Protein AF-A0A820Y7P3-F1 (afdb_monomer)

Nearest PDB structures (foldseek):
  8qoi-assembly1_SP  TM=9.834E-01  e=1.944E-13  Homo sapiens
  6r7q-assembly1_WW  TM=9.830E-01  e=1.820E-13  Oryctolagus cuniculus
  5lzs-assembly1_PP  TM=9.825E-01  e=2.370E-13  Oryctolagus cuniculus
  7zjx-assembly1_Sa  TM=9.803E-01  e=3.087E-13  Oryctolagus cuniculus
  8pj4-assembly1_b  TM=9.874E-01  e=1.608E-12  Homo sapiens

Radius of gyration: 18.94 Å; Cα contacts (8 Å, |Δi|>4): 106; chains: 1; bounding box: 52×56×35 Å

Secondary structure (DSSP, 8-state):
----------HHHHHHTS-----EETTEEHHHHHHS-HHHHHHHS-HHHHHHHHT---HHHHHHHHHHHHHHHHS-TTSPPPPEEE---SPPPPGGGTT-EEEEE-SSSEEEEE----

Solvent-accessible surface area (backbone atoms only — not comparable to full-atom values): 7591 Å² total; per-residue (Å²): 136,84,89,81,83,84,76,73,80,54,74,68,62,64,55,67,69,52,84,68,81,75,66,61,62,96,88,39,45,60,72,57,51,60,74,50,51,73,77,72,47,36,80,78,46,55,72,72,56,32,56,47,59,77,72,49,80,54,72,68,61,52,52,50,53,54,51,51,56,48,36,62,68,75,36,60,98,90,58,79,30,73,68,47,76,43,78,73,79,84,65,76,90,52,65,83,51,50,66,36,30,39,15,45,53,79,86,86,54,64,48,79,40,72,35,57,94,119

Structure (mmCIF, N/CA/C/O backbone):
data_AF-A0A820Y7P3-F1
#
_entry.id   AF-A0A820Y7P3-F1
#
loop_
_atom_site.group_PDB
_atom_site.id
_atom_site.type_symbol
_atom_site.label_atom_id
_atom_site.label_alt_id
_atom_site.label_comp_id
_atom_site.label_asym_id
_atom_site.label_entity_id
_atom_site.label_seq_id
_atom_site.pdbx_PDB_ins_code
_atom_site.Cartn_x
_atom_site.Cartn_y
_atom_site.Cartn_z
_atom_site.occupancy
_atom_site.B_iso_or_equiv
_atom_site.auth_seq_id
_atom_site.auth_comp_id
_atom_site.auth_asym_id
_atom_site.auth_atom_id
_atom_site.pdbx_PDB_model_num
ATOM 1 N N . MET A 1 1 ? -35.198 39.954 12.434 1.00 39.09 1 MET A N 1
ATOM 2 C CA . MET A 1 1 ? -35.096 38.994 13.549 1.00 39.09 1 MET A CA 1
ATOM 3 C C . MET A 1 1 ? -35.595 37.660 13.016 1.00 39.09 1 MET A C 1
ATOM 5 O O . MET A 1 1 ? -36.724 37.648 12.546 1.00 39.09 1 MET A O 1
ATOM 9 N N . ALA A 1 2 ? -34.730 36.634 13.045 1.00 37.91 2 ALA A N 1
ATOM 10 C CA . ALA A 1 2 ? -34.882 35.252 12.550 1.00 37.91 2 ALA A CA 1
ATOM 11 C C . ALA A 1 2 ? -34.850 35.093 11.009 1.00 37.91 2 ALA A C 1
ATOM 13 O O . ALA A 1 2 ? -35.796 35.465 10.326 1.00 37.91 2 ALA A O 1
ATOM 14 N N . ASP A 1 3 ? -33.702 34.791 10.390 1.00 41.72 3 ASP A N 1
ATOM 15 C CA . ASP A 1 3 ? -33.031 33.473 10.284 1.00 41.72 3 ASP A CA 1
ATOM 16 C C . ASP A 1 3 ? -33.850 32.442 9.494 1.00 41.72 3 ASP A C 1
ATOM 18 O O . ASP A 1 3 ? -34.865 31.952 9.978 1.00 41.72 3 ASP A O 1
ATOM 22 N N . GLN A 1 4 ? -33.363 32.049 8.311 1.00 34.69 4 GLN A N 1
ATOM 23 C CA . GLN A 1 4 ? -32.670 30.761 8.159 1.00 34.69 4 GLN A CA 1
ATOM 24 C C . GLN A 1 4 ? -32.141 30.589 6.728 1.00 34.69 4 GLN A C 1
ATOM 26 O O . GLN A 1 4 ? -32.882 30.555 5.746 1.00 34.69 4 GLN A O 1
ATOM 31 N N . GLU A 1 5 ? -30.818 30.490 6.648 1.00 34.38 5 GLU A N 1
ATOM 32 C CA . GLU A 1 5 ? -30.042 30.134 5.469 1.00 34.38 5 GLU A CA 1
ATOM 33 C C . GLU A 1 5 ? -30.493 28.771 4.927 1.00 34.38 5 GLU A C 1
ATOM 35 O O . GLU A 1 5 ? -30.431 27.748 5.613 1.00 34.38 5 GLU A O 1
ATOM 40 N N . ALA A 1 6 ? -30.923 28.741 3.665 1.00 36.59 6 ALA A N 1
ATOM 41 C CA . ALA A 1 6 ? -31.095 27.503 2.922 1.00 36.59 6 ALA A CA 1
ATOM 42 C C . ALA A 1 6 ? -29.705 26.909 2.644 1.00 36.59 6 ALA A C 1
ATOM 44 O O . ALA A 1 6 ? -29.083 27.173 1.615 1.00 36.59 6 ALA A O 1
ATOM 45 N N . GLY A 1 7 ? -29.205 26.127 3.602 1.00 37.53 7 GLY A N 1
ATOM 46 C CA . GLY A 1 7 ? -27.995 25.330 3.469 1.00 37.53 7 GLY A CA 1
ATOM 47 C C . GLY A 1 7 ? -28.148 24.323 2.333 1.00 37.53 7 GLY A C 1
ATOM 48 O O . GLY A 1 7 ? -28.755 23.263 2.493 1.00 37.53 7 GLY A O 1
ATOM 49 N N . GLY A 1 8 ? -27.596 24.659 1.168 1.00 40.19 8 GLY A N 1
ATOM 50 C CA . GLY A 1 8 ? -27.426 23.722 0.070 1.00 40.19 8 GLY A CA 1
ATOM 51 C C . GLY A 1 8 ? -26.531 22.569 0.518 1.00 40.19 8 GLY A C 1
ATOM 52 O O . GLY A 1 8 ? -25.356 22.764 0.820 1.00 40.19 8 GLY A O 1
ATOM 53 N N . LEU A 1 9 ? -27.085 21.357 0.564 1.00 40.03 9 LEU A N 1
ATOM 54 C CA . LEU A 1 9 ? -26.309 20.137 0.773 1.00 40.03 9 LEU A CA 1
ATOM 55 C C . LEU A 1 9 ? -25.241 20.031 -0.318 1.00 40.03 9 LEU A C 1
ATOM 57 O O . LEU A 1 9 ? -25.548 19.956 -1.511 1.00 40.03 9 LEU A O 1
ATOM 61 N N . SER A 1 10 ? -23.980 20.031 0.106 1.00 53.66 10 SER A N 1
ATOM 62 C CA . SER A 1 10 ? -22.835 19.909 -0.785 1.00 53.66 10 SER A CA 1
ATOM 63 C C . SER A 1 10 ? -22.899 18.588 -1.566 1.00 53.66 10 SER A C 1
ATOM 65 O O . SER A 1 10 ? -23.359 17.557 -1.066 1.00 53.66 10 SER A O 1
ATOM 67 N N . ALA A 1 11 ? -22.389 18.578 -2.801 1.00 52.59 11 ALA A N 1
ATOM 68 C CA . ALA A 1 11 ? -22.333 17.383 -3.656 1.00 52.59 11 ALA A CA 1
ATOM 69 C C . ALA A 1 11 ? -21.603 16.179 -3.006 1.00 52.59 11 ALA A C 1
ATOM 71 O O . ALA A 1 11 ? -21.731 15.039 -3.465 1.00 52.59 11 ALA A O 1
ATOM 72 N N . VAL A 1 12 ? -20.860 16.423 -1.923 1.00 56.62 12 VAL A N 1
ATOM 73 C CA . VAL A 1 12 ? -20.173 15.429 -1.093 1.00 56.62 12 VAL A CA 1
ATOM 74 C C . VAL A 1 12 ? -21.174 14.550 -0.329 1.00 56.62 12 VAL A C 1
ATOM 76 O O . VAL A 1 12 ? -21.002 13.330 -0.266 1.00 56.62 12 VAL A O 1
ATOM 79 N N . ASP A 1 13 ? -22.269 15.128 0.169 1.00 53.00 13 ASP A N 1
ATOM 80 C CA . ASP A 1 13 ? -23.281 14.414 0.958 1.00 53.00 13 ASP A CA 1
ATOM 81 C C . ASP A 1 13 ? -24.213 13.567 0.081 1.00 53.00 13 ASP A C 1
ATOM 83 O O . ASP A 1 13 ? -24.627 12.470 0.462 1.00 53.00 13 ASP A O 1
ATOM 87 N N . LEU A 1 14 ? -24.468 14.012 -1.154 1.00 51.94 14 LEU A N 1
ATOM 88 C CA . LEU A 1 14 ? -25.177 13.222 -2.168 1.00 51.94 14 LEU A CA 1
ATOM 89 C C . LEU A 1 14 ? -24.343 12.019 -2.648 1.00 51.94 14 LEU A C 1
ATOM 91 O O . LEU A 1 14 ? -24.901 10.953 -2.919 1.00 51.94 14 LEU A O 1
ATOM 95 N N . LYS A 1 15 ? -23.006 12.138 -2.684 1.00 56.81 15 LYS A N 1
ATOM 96 C CA . LYS A 1 15 ? -22.094 11.015 -2.974 1.00 56.81 15 LYS A CA 1
ATOM 97 C C . LYS A 1 15 ? -22.058 9.965 -1.857 1.00 56.81 15 LYS A C 1
ATOM 99 O O . LYS A 1 15 ? -21.929 8.786 -2.175 1.00 56.81 15 LYS A O 1
ATOM 104 N N . LYS A 1 16 ? -22.238 10.355 -0.587 1.00 55.47 16 LYS A N 1
ATOM 105 C CA . LYS A 1 16 ? -22.334 9.421 0.558 1.00 55.47 16 LYS A CA 1
ATOM 106 C C . LYS A 1 16 ? -23.577 8.518 0.517 1.00 55.47 16 LYS A C 1
ATOM 108 O O . LYS A 1 16 ? -23.557 7.451 1.121 1.00 55.47 16 LYS A O 1
ATOM 113 N N . LYS A 1 17 ? -24.645 8.912 -0.194 1.00 48.00 17 LYS A N 1
ATOM 114 C CA . LYS A 1 17 ? -25.890 8.125 -0.329 1.00 48.00 17 LYS A CA 1
ATOM 115 C C . LYS A 1 17 ? -25.805 6.974 -1.336 1.00 48.00 17 LYS A C 1
ATOM 117 O O . LYS A 1 17 ? -26.639 6.074 -1.291 1.00 48.00 17 LYS A O 1
ATOM 122 N N . ARG A 1 18 ? -24.810 6.958 -2.232 1.00 52.09 18 ARG A N 1
ATOM 123 C CA . ARG A 1 18 ? -24.510 5.749 -3.012 1.00 52.09 18 ARG A CA 1
ATOM 124 C C . ARG A 1 18 ? -23.841 4.779 -2.056 1.00 52.09 18 ARG A C 1
ATOM 126 O O . ARG A 1 18 ? -22.782 5.101 -1.534 1.00 52.09 18 ARG A O 1
ATOM 133 N N . THR A 1 19 ? -24.474 3.636 -1.803 1.00 50.84 19 THR A N 1
ATOM 134 C CA . THR A 1 19 ? -24.006 2.586 -0.891 1.00 50.84 19 THR A CA 1
ATOM 135 C C . THR A 1 19 ? -22.631 2.071 -1.316 1.00 50.84 19 THR A C 1
ATOM 137 O O . THR A 1 19 ? -22.501 1.044 -1.981 1.00 50.84 19 THR A O 1
ATOM 140 N N . PHE A 1 20 ? -21.586 2.802 -0.946 1.00 60.06 20 PHE A N 1
ATOM 141 C CA . PHE A 1 20 ? -20.229 2.303 -0.926 1.00 60.06 20 PHE A CA 1
ATOM 142 C C . PHE A 1 20 ? -20.222 1.199 0.122 1.00 60.06 20 PHE A C 1
ATOM 144 O O . PHE A 1 20 ? -20.467 1.455 1.302 1.00 60.06 20 PHE A O 1
ATOM 151 N N . ARG A 1 21 ? -19.980 -0.044 -0.306 1.00 68.25 21 ARG A N 1
ATOM 152 C CA . ARG A 1 21 ? -19.587 -1.097 0.631 1.00 68.25 21 ARG A CA 1
ATOM 153 C C . ARG A 1 21 ? -18.372 -0.565 1.384 1.00 68.25 21 ARG A C 1
ATOM 155 O O . ARG A 1 21 ? -17.316 -0.379 0.785 1.00 68.25 21 ARG A O 1
ATOM 162 N N . LYS A 1 22 ? -18.553 -0.255 2.668 1.00 74.50 22 LYS A N 1
ATOM 163 C CA . LYS A 1 22 ? -17.445 0.113 3.546 1.00 74.50 22 LYS A CA 1
ATOM 164 C C . LYS A 1 22 ? -16.490 -1.072 3.582 1.00 74.50 22 LYS A C 1
ATOM 166 O O . LYS A 1 22 ? -16.928 -2.209 3.762 1.00 74.50 22 LYS A O 1
ATOM 171 N N . PHE A 1 23 ? -15.214 -0.812 3.327 1.00 81.88 23 PHE A N 1
ATOM 172 C CA . PHE A 1 23 ? -14.203 -1.850 3.411 1.00 81.88 23 PHE A CA 1
ATOM 173 C C . PHE A 1 23 ? -14.058 -2.271 4.872 1.00 81.88 23 PHE A C 1
ATOM 175 O O . PHE A 1 23 ? -13.742 -1.442 5.725 1.00 81.88 23 PHE A O 1
ATOM 182 N N . THR A 1 24 ? -14.282 -3.555 5.133 1.00 84.56 24 THR A N 1
ATOM 183 C CA . THR A 1 24 ? -14.090 -4.162 6.445 1.00 84.56 24 THR A CA 1
ATOM 184 C C . THR A 1 24 ? -13.071 -5.288 6.327 1.00 84.56 24 THR A C 1
ATOM 186 O O . THR A 1 24 ? -13.242 -6.241 5.565 1.00 84.56 24 THR A O 1
ATOM 189 N N . PHE A 1 25 ? -11.990 -5.203 7.096 1.00 85.38 25 PHE A N 1
ATOM 190 C CA . PHE A 1 25 ? -11.006 -6.271 7.206 1.00 85.38 25 PHE A CA 1
ATOM 191 C C . PHE A 1 25 ? -11.237 -7.027 8.509 1.00 85.38 25 PHE A C 1
ATOM 193 O O . PHE A 1 25 ? -10.960 -6.517 9.591 1.00 85.38 25 PHE A O 1
ATOM 200 N N . ARG A 1 26 ? -11.750 -8.260 8.416 1.00 83.62 26 ARG A N 1
ATOM 201 C CA . ARG A 1 26 ? -12.001 -9.134 9.583 1.00 83.62 26 ARG A CA 1
ATOM 202 C C . ARG A 1 26 ? -12.813 -8.455 10.698 1.00 83.62 26 ARG A C 1
ATOM 204 O O . ARG A 1 26 ? -12.538 -8.659 11.875 1.00 83.62 26 ARG A O 1
ATOM 211 N N . GLY A 1 27 ? -13.808 -7.657 10.308 1.00 82.62 27 GLY A N 1
ATOM 212 C CA . GLY A 1 27 ? -14.681 -6.930 11.234 1.00 82.62 27 GLY A CA 1
ATOM 213 C C . GLY A 1 27 ? -14.135 -5.585 11.722 1.00 82.62 27 GLY A C 1
ATOM 214 O O . GLY A 1 27 ? -14.760 -4.981 12.583 1.00 82.62 27 GLY A O 1
ATOM 215 N N . VAL A 1 28 ? -13.008 -5.115 11.178 1.00 84.19 28 VAL A N 1
ATOM 216 C CA . VAL A 1 28 ? -12.408 -3.808 11.483 1.00 84.19 28 VAL A CA 1
ATOM 217 C C . VAL A 1 28 ? -12.535 -2.887 10.269 1.00 84.19 28 VAL A C 1
ATOM 219 O O . VAL A 1 28 ? -12.215 -3.293 9.148 1.00 84.19 28 VAL A O 1
ATOM 222 N N . ASP A 1 29 ? -13.004 -1.661 10.487 1.00 87.19 29 ASP A N 1
ATOM 223 C CA . ASP A 1 29 ? -13.133 -0.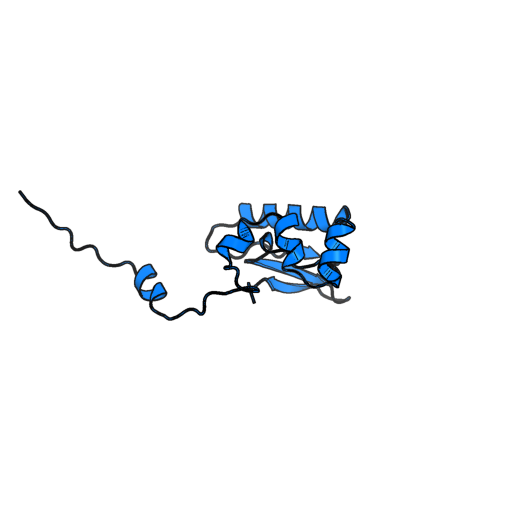633 9.448 1.00 87.19 29 ASP A CA 1
ATOM 224 C C . ASP A 1 29 ? -11.772 -0.034 9.052 1.00 87.19 29 ASP A C 1
ATOM 226 O O . ASP A 1 29 ? -10.804 -0.081 9.813 1.00 87.19 29 ASP A O 1
ATOM 230 N N . LEU A 1 30 ? -11.693 0.575 7.864 1.00 82.25 30 LEU A N 1
ATOM 231 C CA . LEU A 1 30 ? 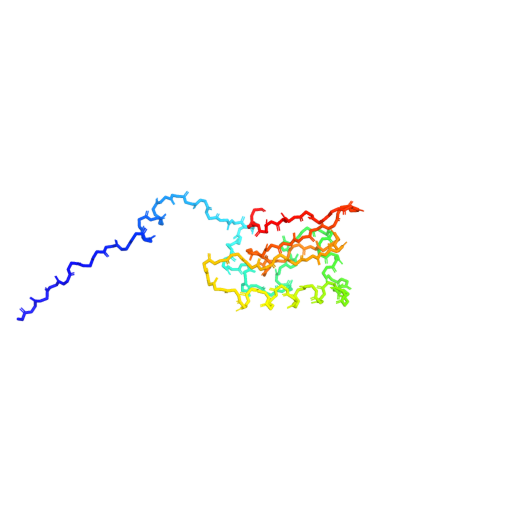-10.456 1.187 7.359 1.00 82.25 30 LEU A CA 1
ATOM 232 C C . LEU A 1 30 ? -9.890 2.268 8.293 1.00 82.25 30 LEU A C 1
ATOM 234 O O . LEU A 1 30 ? -8.685 2.277 8.535 1.00 82.25 30 LEU A O 1
ATOM 238 N N . ASP A 1 31 ? -10.742 3.142 8.827 1.00 83.75 31 ASP A N 1
ATOM 239 C CA . ASP A 1 31 ? -10.315 4.223 9.725 1.00 83.75 31 ASP A CA 1
ATOM 240 C C . ASP A 1 31 ? -9.679 3.643 10.995 1.00 83.75 31 ASP A C 1
ATOM 242 O O . ASP A 1 31 ? -8.589 4.034 11.403 1.00 83.75 31 ASP A O 1
ATOM 246 N N . GLN A 1 32 ? -10.289 2.591 11.538 1.00 84.94 32 GLN A N 1
ATOM 247 C CA . GLN A 1 32 ? -9.771 1.897 12.708 1.00 84.94 32 GLN A CA 1
ATOM 248 C C . GLN A 1 32 ? -8.450 1.158 12.412 1.00 84.94 32 GLN A C 1
ATOM 250 O O . GLN A 1 32 ? -7.568 1.115 13.267 1.00 84.94 32 GLN A O 1
ATOM 255 N N . LEU A 1 33 ? -8.266 0.607 11.204 1.00 83.75 33 LEU A N 1
ATOM 256 C CA . LEU A 1 33 ? -7.001 -0.027 10.795 1.00 83.75 33 LEU A CA 1
ATOM 257 C C . LEU A 1 33 ? -5.840 0.966 10.660 1.00 83.75 33 LEU A C 1
ATOM 259 O O . LEU A 1 33 ? -4.687 0.548 10.771 1.00 83.75 33 LEU A O 1
ATOM 263 N N . LEU A 1 34 ? -6.123 2.239 10.371 1.00 83.19 34 LEU A N 1
ATOM 264 C CA . LEU A 1 34 ? -5.102 3.284 10.260 1.00 83.19 34 LEU A CA 1
ATOM 265 C C . LEU A 1 34 ? -4.598 3.739 11.634 1.00 83.19 34 LEU A C 1
ATOM 267 O O . LEU A 1 34 ? -3.410 4.031 11.766 1.00 83.19 34 LEU A O 1
ATOM 271 N N . ASP A 1 35 ? -5.472 3.739 12.639 1.00 85.44 35 ASP A N 1
ATOM 272 C CA . ASP A 1 35 ? -5.136 4.130 14.012 1.00 85.44 35 ASP A CA 1
ATOM 273 C C . ASP A 1 35 ? -4.522 2.980 14.834 1.00 85.44 35 ASP A C 1
ATOM 275 O O . ASP A 1 35 ? -3.848 3.207 15.842 1.00 85.44 35 ASP A O 1
ATOM 279 N N . MET A 1 36 ? -4.728 1.727 14.412 1.00 84.06 36 MET A N 1
ATOM 280 C CA . MET A 1 36 ? -4.196 0.545 15.096 1.00 84.06 36 MET A CA 1
ATOM 281 C C . MET A 1 36 ? -2.669 0.451 15.026 1.00 84.06 36 MET A C 1
ATOM 283 O O . MET A 1 36 ? -2.045 0.568 13.970 1.00 84.06 36 MET A O 1
ATOM 287 N N . ASN A 1 37 ? -2.057 0.103 16.161 1.00 83.50 37 ASN A N 1
ATOM 288 C CA . ASN A 1 37 ? -0.624 -0.173 16.211 1.00 83.50 37 ASN A CA 1
ATOM 289 C C . ASN A 1 37 ? -0.296 -1.575 15.654 1.00 83.50 37 ASN A C 1
ATOM 291 O O . ASN A 1 37 ? -1.126 -2.488 15.651 1.00 83.50 37 ASN A O 1
ATOM 295 N N . ASN A 1 38 ? 0.958 -1.789 15.243 1.00 79.69 38 ASN A N 1
ATOM 296 C CA . ASN A 1 38 ? 1.419 -3.050 14.649 1.00 79.69 38 ASN A CA 1
ATOM 297 C C . ASN A 1 38 ? 1.150 -4.278 15.535 1.00 79.69 38 ASN A C 1
ATOM 299 O O . ASN A 1 38 ? 0.863 -5.350 15.013 1.00 79.69 38 ASN A O 1
ATOM 303 N N . GLU A 1 39 ? 1.221 -4.133 16.859 1.00 82.50 39 GLU A N 1
ATOM 304 C CA . GLU A 1 39 ? 0.966 -5.216 17.820 1.00 82.50 39 GLU A CA 1
ATOM 305 C C . GLU A 1 39 ? -0.509 -5.634 17.846 1.00 82.50 39 GLU A C 1
ATOM 307 O O . GLU A 1 39 ? -0.821 -6.824 17.875 1.00 82.50 39 GLU A O 1
ATOM 312 N N . GLN A 1 40 ? -1.419 -4.662 17.743 1.00 84.38 40 GLN A N 1
ATOM 313 C CA . GLN A 1 40 ? -2.864 -4.892 17.662 1.00 84.38 40 GLN A CA 1
ATOM 314 C C . GLN A 1 40 ? -3.265 -5.481 16.302 1.00 84.38 40 GLN A C 1
ATOM 316 O O . GLN A 1 40 ? -4.210 -6.262 16.209 1.00 84.38 40 GLN A O 1
ATOM 321 N N . LEU A 1 41 ? -2.497 -5.176 15.251 1.00 83.44 41 LEU A N 1
ATOM 322 C CA . LEU A 1 41 ? -2.684 -5.729 13.910 1.00 83.44 41 LEU A CA 1
ATOM 323 C C . LEU A 1 41 ? -2.285 -7.218 13.820 1.00 83.44 41 LEU A C 1
ATOM 325 O O . LEU A 1 41 ? -2.841 -7.967 13.015 1.00 83.44 41 LEU A O 1
ATOM 329 N N . MET A 1 42 ? -1.332 -7.688 14.636 1.00 84.50 42 MET A N 1
ATOM 330 C CA . MET A 1 42 ? -0.839 -9.074 14.593 1.00 84.50 42 MET A CA 1
ATOM 331 C C . MET A 1 42 ? -1.945 -10.145 14.673 1.00 84.50 42 MET A C 1
ATOM 333 O O . MET A 1 42 ? -1.968 -11.010 1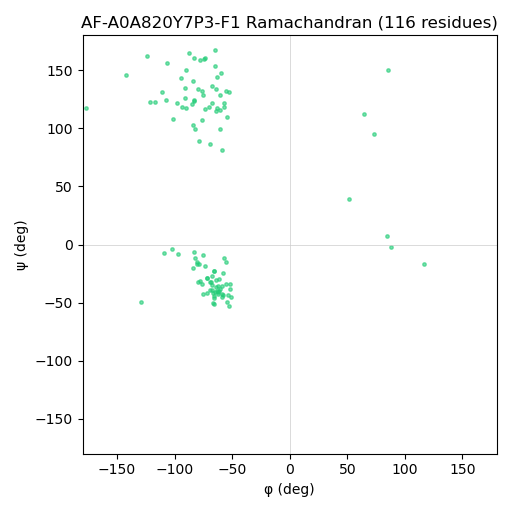3.791 1.00 84.50 42 MET A O 1
ATOM 337 N N . PRO A 1 43 ? -2.865 -10.148 15.657 1.00 86.56 43 PRO A N 1
ATOM 338 C CA . PRO A 1 43 ? -3.914 -11.169 15.741 1.00 86.56 43 PRO A CA 1
ATOM 339 C C . PRO A 1 43 ? -4.849 -11.176 14.523 1.00 86.56 43 PRO A C 1
ATOM 341 O O . PRO A 1 43 ? -5.316 -12.242 14.114 1.00 86.56 43 PRO A O 1
ATOM 344 N N . LEU A 1 44 ? -5.054 -10.021 13.885 1.00 86.81 44 LEU A N 1
ATOM 345 C CA . LEU A 1 44 ? -5.882 -9.887 12.687 1.00 86.81 44 LEU A CA 1
ATOM 346 C C . LEU A 1 44 ? -5.201 -10.455 11.437 1.00 86.81 44 LEU A C 1
ATOM 348 O O . LEU A 1 44 ? -5.869 -10.769 10.463 1.00 86.81 44 LEU A O 1
ATOM 352 N N . LEU A 1 45 ? -3.886 -10.649 11.423 1.00 85.19 45 LEU A N 1
ATOM 353 C CA . LEU A 1 45 ? -3.182 -11.155 10.245 1.00 85.19 45 LEU A CA 1
ATOM 354 C C . LEU A 1 45 ? -3.136 -12.692 10.184 1.00 85.19 45 LEU A C 1
ATOM 356 O O . LEU A 1 45 ? -3.373 -13.403 11.163 1.00 85.19 45 LEU A O 1
ATOM 360 N N . HIS A 1 46 ? -2.807 -13.239 9.010 1.00 89.62 46 HIS A N 1
ATOM 361 C CA . HIS A 1 46 ? -2.568 -14.676 8.819 1.00 89.62 46 HIS A CA 1
ATOM 362 C C . HIS A 1 46 ? -1.224 -15.127 9.431 1.00 89.62 46 HIS A C 1
ATOM 364 O O . HIS A 1 46 ? -0.310 -14.320 9.621 1.00 89.62 46 HIS A O 1
ATOM 370 N N . CYS A 1 47 ? -1.055 -16.434 9.684 1.00 90.19 47 CYS A N 1
ATOM 371 C CA . CYS A 1 47 ? 0.110 -16.989 10.397 1.00 90.19 47 CYS A CA 1
ATOM 372 C C . CYS A 1 47 ? 1.465 -16.567 9.794 1.00 90.19 47 CYS A C 1
ATOM 374 O O . CYS A 1 47 ? 2.381 -16.170 10.514 1.00 90.19 47 CYS A O 1
ATOM 376 N N . ARG A 1 48 ? 1.595 -16.581 8.457 1.00 89.44 48 ARG A N 1
ATOM 377 C CA . ARG A 1 48 ? 2.819 -16.133 7.760 1.00 89.44 48 ARG A CA 1
ATOM 378 C C . ARG A 1 48 ? 3.140 -14.651 8.002 1.00 89.44 48 ARG A C 1
ATOM 380 O O . ARG A 1 48 ? 4.311 -14.321 8.184 1.00 89.44 48 ARG A O 1
ATOM 387 N N . ALA A 1 49 ? 2.138 -13.772 8.009 1.00 88.62 49 ALA A N 1
ATOM 388 C CA . ALA A 1 49 ? 2.344 -12.345 8.235 1.00 88.62 49 ALA A CA 1
ATOM 389 C C . ALA A 1 49 ? 2.693 -12.061 9.699 1.00 88.62 49 ALA A C 1
ATOM 391 O O . ALA A 1 49 ? 3.669 -11.357 9.949 1.00 88.62 49 ALA A O 1
ATOM 392 N N . ARG A 1 50 ? 2.018 -12.723 10.652 1.00 89.31 50 ARG A N 1
ATOM 393 C CA . ARG A 1 50 ? 2.395 -12.693 12.077 1.00 89.31 50 ARG A CA 1
ATOM 394 C C . ARG A 1 50 ? 3.844 -13.097 12.301 1.00 89.31 50 ARG A C 1
ATOM 396 O O . ARG A 1 50 ? 4.591 -12.367 12.941 1.00 89.31 50 ARG A O 1
ATOM 403 N N . ARG A 1 51 ? 4.273 -14.222 11.715 1.00 89.06 51 ARG A N 1
ATOM 404 C CA . ARG A 1 51 ? 5.659 -14.706 11.819 1.00 89.06 51 ARG A CA 1
ATOM 405 C C . ARG A 1 51 ? 6.663 -13.686 11.285 1.00 89.06 51 ARG A C 1
ATOM 407 O O . ARG A 1 51 ? 7.763 -13.583 11.815 1.00 89.06 51 ARG A O 1
ATOM 414 N N . ARG A 1 52 ? 6.314 -12.945 10.231 1.00 87.12 52 ARG A N 1
ATOM 415 C CA . ARG A 1 52 ? 7.195 -11.924 9.657 1.00 87.12 52 ARG A CA 1
ATOM 416 C C . ARG A 1 52 ? 7.262 -10.662 10.513 1.00 87.12 52 ARG A C 1
ATOM 418 O O . ARG A 1 52 ? 8.360 -10.157 10.703 1.00 87.12 52 ARG A O 1
ATOM 425 N N . LEU A 1 53 ? 6.129 -10.196 11.040 1.00 84.75 53 LEU A N 1
ATOM 426 C CA . LEU A 1 53 ? 6.077 -9.035 11.934 1.00 84.75 53 LEU A CA 1
ATOM 427 C C . LEU A 1 53 ? 6.798 -9.320 13.261 1.00 84.75 53 LEU A C 1
ATOM 429 O O . LEU A 1 53 ? 7.637 -8.531 13.673 1.00 84.75 53 LEU A O 1
ATOM 433 N N . SER A 1 54 ? 6.567 -10.497 13.854 1.00 86.06 54 SER A N 1
ATOM 434 C CA . SER A 1 54 ? 7.215 -10.945 15.098 1.00 86.06 54 SER A CA 1
ATOM 435 C C . SER A 1 54 ? 8.737 -11.083 14.974 1.00 86.06 54 SER A C 1
ATOM 437 O O . SER A 1 54 ? 9.464 -10.769 15.909 1.00 86.06 54 SER A O 1
ATOM 439 N N . ARG A 1 55 ? 9.245 -11.510 13.811 1.00 86.19 55 ARG A N 1
ATOM 440 C CA . ARG A 1 55 ? 10.694 -11.567 13.537 1.00 86.19 55 ARG A CA 1
ATOM 441 C C . ARG A 1 55 ? 11.322 -10.195 13.271 1.00 86.19 55 ARG A C 1
ATOM 443 O O . ARG A 1 55 ? 12.544 -10.109 13.174 1.00 86.19 55 ARG A O 1
ATOM 450 N N . GLY A 1 56 ? 10.505 -9.154 13.125 1.00 80.81 56 GLY A N 1
ATOM 451 C CA . GLY A 1 56 ? 10.937 -7.792 12.856 1.00 80.81 56 GLY A CA 1
ATOM 452 C C . GLY A 1 56 ? 11.165 -7.481 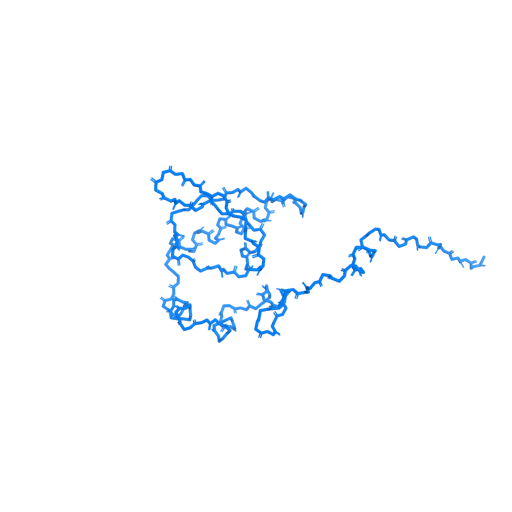11.374 1.00 80.81 56 GLY A C 1
ATOM 453 O O . GLY A 1 56 ? 11.542 -8.321 10.549 1.00 80.81 56 GLY A O 1
ATOM 454 N N . LEU A 1 57 ? 10.950 -6.210 11.032 1.00 80.12 57 LEU A N 1
ATOM 455 C CA . LEU A 1 57 ? 11.228 -5.657 9.711 1.00 80.12 57 LEU A CA 1
ATOM 456 C C . LEU A 1 57 ? 12.711 -5.268 9.617 1.00 80.12 57 LEU A C 1
ATOM 458 O O . LEU A 1 57 ? 13.216 -4.466 10.399 1.00 80.12 57 LEU A O 1
ATOM 462 N N . LYS A 1 58 ? 13.425 -5.812 8.625 1.00 81.75 58 LYS A N 1
ATOM 463 C CA . LYS A 1 58 ? 14.818 -5.424 8.336 1.00 81.75 58 LYS A CA 1
ATOM 464 C C . LYS A 1 58 ? 14.899 -3.957 7.866 1.00 81.75 58 LYS A C 1
ATOM 466 O O . LYS A 1 58 ? 13.904 -3.358 7.457 1.00 81.75 58 LYS A O 1
ATOM 471 N N . ARG A 1 59 ? 16.116 -3.393 7.818 1.00 86.44 59 ARG A N 1
ATOM 472 C CA . ARG A 1 59 ? 16.364 -1.994 7.396 1.00 86.44 59 ARG A CA 1
ATOM 473 C C . ARG A 1 59 ? 15.740 -1.616 6.043 1.00 86.44 59 ARG A C 1
ATOM 475 O O . ARG A 1 59 ? 15.240 -0.506 5.899 1.00 86.44 59 ARG A O 1
ATOM 482 N N . LYS A 1 60 ? 15.753 -2.521 5.055 1.00 86.69 60 LYS A N 1
ATOM 483 C CA . LYS A 1 60 ? 15.236 -2.246 3.700 1.00 86.69 60 LYS A CA 1
ATOM 484 C C . LYS A 1 60 ? 13.706 -2.003 3.688 1.00 86.69 60 LYS A C 1
ATOM 486 O O . LYS A 1 60 ? 13.305 -0.950 3.196 1.00 86.69 60 LYS A O 1
ATOM 491 N N . PRO A 1 61 ? 12.863 -2.884 4.271 1.00 87.19 61 PRO A N 1
ATOM 492 C CA . PRO A 1 61 ? 11.441 -2.608 4.510 1.00 87.19 61 PRO A CA 1
ATOM 493 C C . PRO A 1 61 ? 11.153 -1.287 5.236 1.00 87.19 61 PRO A C 1
ATOM 495 O O . PRO A 1 61 ? 10.299 -0.520 4.802 1.00 87.19 61 PRO A O 1
ATOM 498 N N . MET A 1 62 ? 11.902 -0.982 6.300 1.00 87.06 62 MET A N 1
ATOM 499 C CA . MET A 1 62 ? 11.716 0.257 7.070 1.00 87.06 62 MET A CA 1
ATOM 500 C C . MET A 1 62 ? 12.003 1.511 6.235 1.00 87.06 62 MET A C 1
ATOM 502 O O . MET A 1 62 ? 11.269 2.497 6.303 1.00 87.06 62 MET A O 1
ATOM 506 N N . ALA A 1 63 ? 13.041 1.468 5.395 1.00 89.44 63 ALA A N 1
ATOM 507 C CA . ALA A 1 63 ? 13.351 2.558 4.475 1.00 89.44 63 ALA A CA 1
ATOM 508 C C . ALA A 1 63 ? 12.239 2.771 3.435 1.00 89.44 63 ALA A C 1
ATOM 510 O O . ALA A 1 63 ? 11.939 3.912 3.090 1.00 89.44 63 ALA A O 1
ATOM 511 N N . LEU A 1 64 ? 11.609 1.692 2.962 1.00 88.25 64 LEU A N 1
ATOM 512 C CA . LEU A 1 64 ? 10.484 1.768 2.032 1.00 88.25 64 LEU A CA 1
ATOM 513 C C . LEU A 1 64 ? 9.260 2.428 2.682 1.00 88.25 64 LEU A C 1
ATOM 515 O O . LEU A 1 64 ? 8.704 3.355 2.100 1.00 88.25 64 LEU A O 1
ATOM 519 N N . ILE A 1 65 ? 8.910 2.038 3.912 1.00 88.31 65 ILE A N 1
ATOM 520 C CA . ILE A 1 65 ? 7.822 2.674 4.676 1.00 88.31 65 ILE A CA 1
ATOM 521 C C . ILE A 1 65 ? 8.109 4.165 4.876 1.00 88.31 65 ILE A C 1
ATOM 523 O O . ILE A 1 65 ? 7.244 5.001 4.634 1.00 88.31 65 ILE A O 1
ATOM 527 N N . LYS A 1 66 ? 9.342 4.531 5.248 1.00 89.44 66 LYS A N 1
A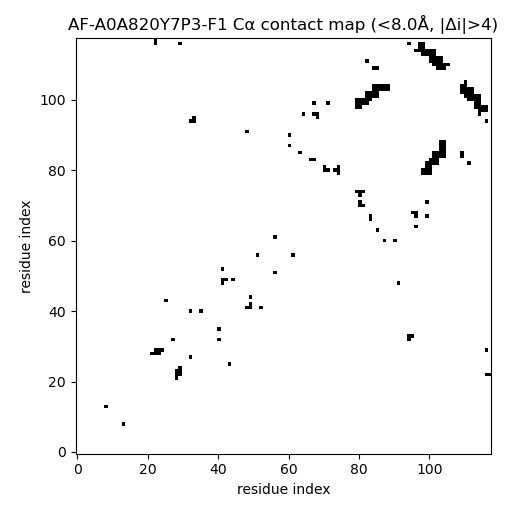TOM 528 C CA . LYS A 1 66 ? 9.719 5.939 5.446 1.00 89.44 66 LYS A CA 1
ATOM 529 C C . LYS A 1 66 ? 9.579 6.768 4.164 1.00 89.44 66 LYS A C 1
ATOM 531 O O . LYS A 1 66 ? 9.106 7.900 4.225 1.00 89.44 66 LYS A O 1
ATOM 536 N N . ARG A 1 67 ? 9.958 6.212 3.008 1.00 88.81 67 ARG A N 1
ATOM 537 C CA . ARG A 1 67 ? 9.780 6.867 1.700 1.00 88.81 67 ARG A CA 1
ATOM 538 C C . ARG A 1 67 ? 8.301 7.036 1.348 1.00 88.81 67 ARG A C 1
ATOM 540 O O . ARG A 1 67 ? 7.927 8.103 0.882 1.00 88.81 67 ARG A O 1
ATOM 547 N N . LEU A 1 68 ? 7.467 6.034 1.631 1.00 86.12 68 LEU A N 1
ATOM 548 C CA . LEU A 1 68 ? 6.019 6.107 1.399 1.00 86.12 68 LEU A CA 1
ATOM 549 C C . LEU A 1 68 ? 5.335 7.135 2.301 1.00 86.12 68 LEU A C 1
ATOM 551 O O . LEU A 1 68 ? 4.529 7.920 1.818 1.00 86.12 68 LEU A O 1
ATOM 555 N N . ARG A 1 69 ? 5.711 7.200 3.585 1.00 86.38 69 ARG A N 1
ATOM 556 C CA . ARG A 1 69 ? 5.221 8.235 4.510 1.00 86.38 69 ARG A CA 1
ATOM 557 C C . ARG A 1 69 ? 5.590 9.639 4.041 1.00 86.38 69 ARG A C 1
ATOM 559 O O . ARG A 1 69 ? 4.796 10.556 4.197 1.00 86.38 69 ARG A O 1
ATOM 566 N N . LYS A 1 70 ? 6.789 9.809 3.475 1.00 87.94 70 LYS A N 1
ATOM 567 C CA . LYS A 1 70 ? 7.228 11.086 2.906 1.00 87.94 70 LYS A CA 1
ATOM 568 C C . LYS A 1 70 ? 6.394 11.453 1.673 1.00 87.94 70 LYS A C 1
ATOM 570 O O . LYS A 1 70 ? 5.805 12.523 1.658 1.00 87.94 70 LYS A O 1
ATOM 575 N N . ALA A 1 71 ? 6.251 10.530 0.722 1.00 85.50 71 ALA A N 1
ATOM 576 C CA . ALA A 1 71 ? 5.453 10.756 -0.482 1.00 85.50 71 ALA A CA 1
ATOM 577 C C . ALA A 1 71 ? 3.987 11.090 -0.159 1.00 85.50 71 ALA A C 1
ATOM 579 O O . ALA A 1 71 ? 3.440 12.031 -0.720 1.00 85.50 71 ALA A O 1
ATOM 580 N N . LYS A 1 72 ? 3.369 10.386 0.799 1.00 81.75 72 LYS A N 1
ATOM 581 C CA . LYS A 1 72 ? 1.983 10.651 1.218 1.00 81.75 72 LYS A CA 1
ATOM 582 C C . LYS A 1 72 ? 1.802 12.035 1.859 1.00 81.75 72 LYS A C 1
ATOM 584 O O . LYS A 1 72 ? 0.735 12.610 1.727 1.00 81.75 72 LYS A O 1
ATOM 589 N N . LYS A 1 73 ? 2.830 12.573 2.528 1.00 84.12 73 LYS A N 1
ATOM 590 C CA . LYS A 1 73 ? 2.806 13.922 3.127 1.00 84.12 73 LYS A CA 1
ATOM 591 C C . LYS A 1 73 ? 3.049 15.046 2.121 1.00 84.12 73 LYS A C 1
ATOM 593 O O . LYS A 1 73 ? 2.553 16.142 2.320 1.00 84.12 73 LYS A O 1
ATOM 598 N N . GLU A 1 74 ? 3.857 14.794 1.096 1.00 82.19 74 GLU A N 1
ATOM 599 C CA . GLU A 1 74 ? 4.232 15.800 0.090 1.00 82.19 74 GLU A CA 1
ATOM 600 C C . GLU A 1 74 ? 3.178 15.966 -1.013 1.00 82.19 74 GLU A C 1
ATOM 602 O O . GLU A 1 74 ? 3.257 16.906 -1.798 1.00 82.19 74 GLU A O 1
ATOM 607 N N . THR A 1 75 ? 2.204 15.060 -1.088 1.00 73.62 75 THR A N 1
ATOM 608 C CA . THR A 1 75 ? 1.191 15.064 -2.147 1.00 73.62 75 THR A CA 1
ATOM 609 C C . THR A 1 75 ? -0.031 15.883 -1.714 1.00 73.62 75 THR A C 1
ATOM 611 O O . THR A 1 75 ? -0.493 15.697 -0.587 1.00 73.62 75 THR A O 1
ATOM 614 N N . PRO A 1 76 ? -0.581 16.763 -2.575 1.00 73.06 76 PRO A N 1
ATOM 615 C CA . PRO A 1 76 ? -1.845 17.441 -2.297 1.00 73.06 76 PRO A CA 1
ATOM 616 C C . PRO A 1 76 ? -2.995 16.425 -2.195 1.00 73.06 76 PRO A C 1
ATOM 618 O O . PRO A 1 76 ? -3.019 15.437 -2.925 1.00 73.06 76 PRO A O 1
ATOM 621 N N . GLU A 1 77 ? -3.957 16.671 -1.300 1.00 67.00 77 GLU A N 1
ATOM 622 C CA . GLU A 1 77 ? -4.968 15.700 -0.824 1.00 67.00 77 GLU A CA 1
ATOM 623 C C . GLU A 1 77 ? -5.857 15.058 -1.910 1.00 67.00 77 GLU A C 1
ATOM 625 O O . GLU A 1 77 ? -6.550 14.077 -1.640 1.00 67.00 77 GLU A O 1
ATOM 630 N N . LEU A 1 78 ? -5.830 15.576 -3.142 1.00 67.94 78 LEU A N 1
ATOM 631 C CA . LEU A 1 78 ? -6.630 15.084 -4.265 1.00 67.94 78 LEU A CA 1
ATOM 632 C C . LEU A 1 78 ? -5.814 14.358 -5.349 1.00 67.94 78 LEU A C 1
ATOM 634 O O . LEU A 1 78 ? -6.402 13.781 -6.265 1.00 67.94 78 LEU A O 1
ATOM 638 N N . GLU A 1 79 ? -4.482 14.362 -5.264 1.00 73.50 79 GLU A N 1
ATOM 639 C CA . GLU A 1 79 ? -3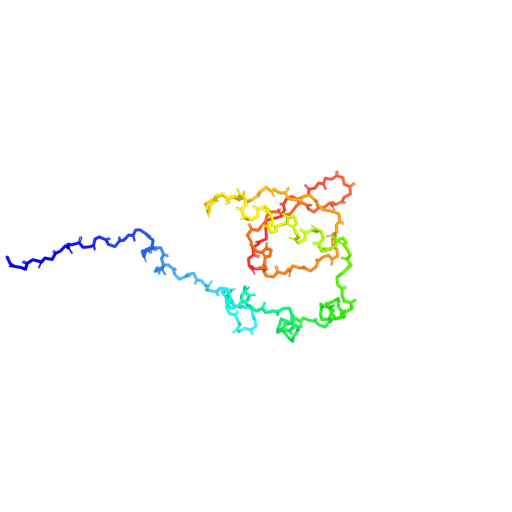.609 13.735 -6.258 1.00 73.50 79 GLU A CA 1
ATOM 640 C C . GLU A 1 79 ? -2.975 12.441 -5.750 1.00 73.50 79 GLU A C 1
ATOM 642 O O . GLU A 1 79 ? -2.826 12.192 -4.553 1.00 73.50 79 GLU A O 1
ATOM 647 N N . LYS A 1 80 ? -2.599 11.575 -6.694 1.00 71.31 80 LYS A N 1
ATOM 648 C CA . LYS A 1 80 ? -1.930 10.316 -6.369 1.00 71.31 80 LYS A CA 1
ATOM 649 C C . LYS A 1 80 ? -0.450 10.581 -6.087 1.00 71.31 80 LYS A C 1
ATOM 651 O O . LYS A 1 80 ? 0.203 11.245 -6.893 1.00 71.31 80 LYS A O 1
ATOM 656 N N . PRO A 1 81 ? 0.112 10.021 -5.003 1.00 80.00 81 PRO A N 1
ATOM 657 C CA . PRO A 1 81 ? 1.513 10.222 -4.670 1.00 80.00 81 PRO A CA 1
ATOM 658 C C . PRO A 1 81 ? 2.436 9.615 -5.725 1.00 80.00 81 PRO A C 1
ATOM 660 O O . PRO A 1 81 ? 2.097 8.636 -6.400 1.00 80.00 81 PRO A O 1
ATOM 663 N N . GLN A 1 82 ? 3.644 10.174 -5.824 1.00 80.44 82 GLN A N 1
ATOM 664 C CA . GLN A 1 82 ? 4.655 9.709 -6.768 1.00 80.44 82 GLN A CA 1
ATOM 665 C C . GLN A 1 82 ? 4.944 8.212 -6.582 1.00 80.44 82 GLN A C 1
ATOM 667 O O . GLN A 1 82 ? 5.194 7.733 -5.473 1.00 80.44 82 GLN A O 1
ATOM 672 N N . ALA A 1 83 ? 4.959 7.473 -7.695 1.00 84.06 83 ALA A N 1
ATOM 673 C CA . ALA A 1 83 ? 5.194 6.037 -7.683 1.00 84.06 83 ALA A CA 1
ATOM 674 C C . ALA A 1 83 ? 6.599 5.690 -7.163 1.00 84.06 83 ALA A C 1
ATOM 676 O O . ALA A 1 83 ? 7.616 6.008 -7.789 1.00 84.06 83 ALA A O 1
ATOM 677 N N . ILE A 1 84 ? 6.668 4.970 -6.040 1.00 87.38 84 ILE A N 1
ATOM 678 C CA . ILE A 1 84 ? 7.943 4.566 -5.435 1.00 87.38 84 ILE A CA 1
ATOM 679 C C . ILE A 1 84 ? 8.371 3.210 -5.986 1.00 87.38 84 ILE A C 1
ATOM 681 O O . ILE A 1 84 ? 7.708 2.196 -5.773 1.00 87.38 84 ILE A O 1
ATOM 685 N N . LYS A 1 85 ? 9.518 3.173 -6.665 1.00 90.56 85 LYS A N 1
ATOM 686 C CA . LYS A 1 85 ? 10.086 1.944 -7.238 1.00 90.56 85 LYS A CA 1
ATOM 687 C C . LYS A 1 85 ? 10.723 1.068 -6.154 1.00 90.56 85 LYS A C 1
ATOM 689 O O . LYS A 1 85 ? 11.528 1.542 -5.350 1.00 90.56 85 LYS A O 1
ATOM 694 N N . THR A 1 86 ? 10.406 -0.225 -6.155 1.00 90.69 86 THR A N 1
ATOM 695 C CA . THR A 1 86 ? 10.943 -1.218 -5.219 1.00 90.69 86 THR A CA 1
ATOM 696 C C . THR A 1 86 ? 11.204 -2.572 -5.879 1.00 90.69 86 THR A C 1
ATOM 698 O O . THR A 1 86 ? 10.472 -3.021 -6.759 1.00 90.69 86 THR A O 1
ATOM 701 N N . HIS A 1 87 ? 12.249 -3.249 -5.403 1.00 90.69 87 HIS A N 1
ATOM 702 C CA . HIS A 1 87 ? 12.530 -4.659 -5.702 1.00 90.69 87 HIS A CA 1
ATOM 703 C C . HIS A 1 87 ? 12.018 -5.599 -4.598 1.00 90.69 87 HIS A C 1
ATOM 705 O O . HIS A 1 87 ? 12.062 -6.818 -4.743 1.00 90.69 87 HIS A O 1
ATOM 711 N N . LEU A 1 88 ? 11.553 -5.049 -3.472 1.00 87.75 88 LEU A N 1
ATOM 712 C CA . LEU A 1 88 ? 11.095 -5.825 -2.323 1.00 87.75 88 LEU A CA 1
ATOM 713 C C . LEU A 1 88 ? 9.679 -6.349 -2.580 1.00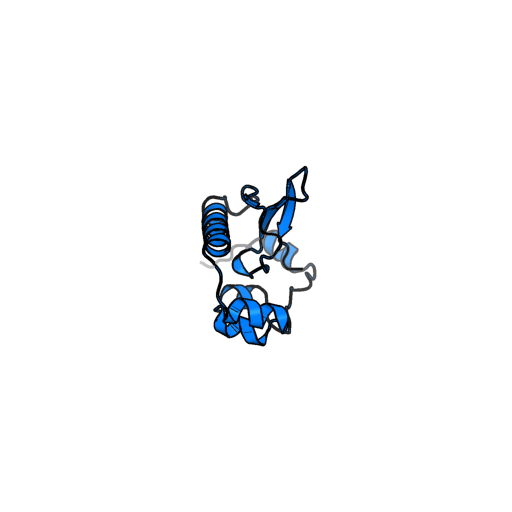 87.75 88 LEU A C 1
ATOM 715 O O . LEU A 1 88 ? 8.695 -5.700 -2.235 1.00 87.75 88 LEU A O 1
ATOM 719 N N . ARG A 1 89 ? 9.588 -7.533 -3.191 1.00 88.38 89 ARG A N 1
ATOM 720 C CA . ARG A 1 89 ? 8.322 -8.255 -3.429 1.00 88.38 89 ARG A CA 1
ATOM 721 C C . ARG A 1 89 ? 7.821 -9.014 -2.206 1.00 88.38 89 ARG A C 1
ATOM 723 O O . ARG A 1 89 ? 6.686 -9.465 -2.172 1.00 88.38 89 ARG A O 1
ATOM 730 N N . ASP A 1 90 ? 8.687 -9.200 -1.219 1.00 87.50 90 ASP A N 1
ATOM 731 C CA . ASP A 1 90 ? 8.381 -9.928 -0.001 1.00 87.50 90 ASP A CA 1
ATOM 732 C C . ASP A 1 90 ? 7.615 -9.064 1.010 1.00 87.50 90 ASP A C 1
ATOM 734 O O . ASP A 1 90 ? 7.029 -9.620 1.933 1.00 87.50 90 ASP A O 1
ATOM 738 N N . MET A 1 91 ? 7.616 -7.728 0.862 1.00 85.81 91 MET A N 1
ATOM 739 C CA . MET A 1 91 ? 6.921 -6.749 1.716 1.00 85.81 91 MET A CA 1
ATOM 740 C C . MET A 1 91 ? 5.427 -7.082 1.876 1.00 85.81 91 MET A C 1
ATOM 742 O O . MET A 1 91 ? 4.738 -7.340 0.899 1.00 85.81 91 MET A O 1
ATOM 746 N N . ILE A 1 92 ? 4.939 -7.083 3.121 1.00 87.00 92 ILE A N 1
ATOM 747 C CA . ILE A 1 92 ? 3.504 -7.190 3.416 1.00 87.00 92 ILE A CA 1
ATOM 748 C C . ILE A 1 92 ? 2.924 -5.782 3.309 1.00 87.00 92 ILE A C 1
ATOM 750 O O . ILE A 1 92 ? 3.579 -4.826 3.727 1.00 87.00 92 ILE A O 1
ATOM 754 N N . ILE A 1 93 ? 1.721 -5.664 2.754 1.00 87.75 93 ILE A N 1
ATOM 755 C CA . ILE A 1 93 ? 0.997 -4.396 2.699 1.00 87.75 93 ILE A CA 1
ATOM 756 C C . ILE A 1 93 ? 0.556 -4.052 4.122 1.00 87.75 93 ILE A C 1
ATOM 758 O O . ILE A 1 93 ? -0.160 -4.818 4.764 1.00 87.75 93 ILE A O 1
ATOM 762 N N . VAL A 1 94 ? 1.043 -2.923 4.624 1.00 85.56 94 VAL A N 1
ATOM 763 C CA . VAL A 1 94 ? 0.642 -2.359 5.917 1.00 85.56 94 VAL A CA 1
ATOM 764 C C . VAL A 1 94 ? -0.475 -1.343 5.655 1.00 85.56 94 VAL A C 1
ATOM 766 O O . VAL A 1 94 ? -0.380 -0.644 4.643 1.00 85.56 94 VAL A O 1
ATOM 769 N N . PRO A 1 95 ? -1.494 -1.211 6.529 1.00 85.62 95 PRO A N 1
ATOM 770 C CA . PRO A 1 95 ? -2.611 -0.281 6.314 1.00 85.62 95 PRO A CA 1
ATOM 771 C C . PRO A 1 95 ? -2.188 1.162 6.002 1.00 85.62 95 PRO A C 1
ATOM 773 O O . PRO A 1 95 ? -2.785 1.817 5.155 1.00 85.62 95 PRO A O 1
ATOM 776 N N . GLU A 1 96 ? -1.082 1.638 6.580 1.00 84.94 96 GLU A N 1
ATOM 777 C CA . GLU A 1 96 ? -0.527 2.968 6.284 1.00 84.94 96 GLU A CA 1
ATOM 778 C C . GLU A 1 96 ? -0.184 3.200 4.797 1.00 84.94 96 GLU A C 1
ATOM 780 O O . GLU A 1 96 ? -0.121 4.345 4.343 1.00 84.94 96 GLU A O 1
ATOM 785 N N . MET A 1 97 ? 0.066 2.126 4.039 1.00 84.44 97 MET A N 1
ATOM 786 C CA . MET A 1 97 ? 0.450 2.170 2.625 1.00 84.44 97 MET A CA 1
ATOM 787 C C . MET A 1 97 ? -0.751 2.300 1.678 1.00 84.44 97 MET A C 1
ATOM 789 O O . MET A 1 97 ? -0.547 2.466 0.475 1.00 84.44 97 MET A O 1
ATOM 793 N N . VAL A 1 98 ? -1.983 2.221 2.189 1.00 84.94 98 VAL A N 1
ATOM 794 C CA . VAL A 1 98 ? -3.192 2.375 1.372 1.00 84.94 98 VAL A CA 1
ATOM 795 C C . VAL A 1 98 ? -3.250 3.796 0.797 1.00 84.94 98 VAL A C 1
ATOM 797 O O . VAL A 1 98 ? -2.983 4.785 1.496 1.00 84.94 98 VAL A O 1
ATOM 800 N N . GLY A 1 99 ? -3.555 3.882 -0.501 1.00 81.31 99 GLY A N 1
ATOM 801 C CA . GLY A 1 99 ? -3.550 5.120 -1.287 1.00 81.31 99 GLY A CA 1
ATOM 802 C C . GLY A 1 99 ? -2.197 5.475 -1.916 1.00 81.31 99 GLY A C 1
ATOM 803 O O . GLY A 1 99 ? -2.106 6.461 -2.643 1.00 81.31 99 GLY A O 1
ATOM 804 N N . CYS A 1 100 ? -1.141 4.689 -1.678 1.00 85.38 100 CYS A N 1
ATOM 805 C CA . CYS A 1 100 ? 0.156 4.889 -2.325 1.00 85.38 100 CYS A CA 1
ATOM 806 C C . CYS A 1 100 ? 0.278 4.112 -3.644 1.00 85.38 100 CYS A C 1
ATOM 808 O O . CYS A 1 100 ? -0.248 3.006 -3.787 1.00 85.38 100 CYS A O 1
ATOM 810 N N . VAL A 1 101 ? 1.065 4.650 -4.581 1.00 87.56 101 VAL A N 1
ATOM 811 C CA . VAL A 1 101 ? 1.467 3.939 -5.803 1.00 87.56 101 VAL A CA 1
ATOM 812 C C . VAL A 1 101 ? 2.862 3.343 -5.609 1.00 87.56 101 VAL A C 1
ATOM 814 O O . VAL A 1 101 ? 3.837 4.050 -5.341 1.00 87.56 101 VAL A O 1
ATOM 817 N N . VAL A 1 102 ? 2.978 2.023 -5.747 1.00 90.12 102 VAL A N 1
ATOM 818 C CA . VAL A 1 102 ? 4.237 1.284 -5.602 1.00 90.12 102 VAL A CA 1
ATOM 819 C C . VAL A 1 102 ? 4.603 0.623 -6.923 1.00 90.12 102 VAL A C 1
ATOM 821 O O . VAL A 1 102 ? 3.857 -0.180 -7.472 1.00 90.12 102 VAL A O 1
ATOM 824 N N . GLY A 1 103 ? 5.793 0.939 -7.429 1.00 92.50 103 GLY A N 1
ATOM 825 C CA . GLY A 1 103 ? 6.370 0.299 -8.604 1.00 92.50 103 GLY A CA 1
ATOM 826 C C . GLY A 1 103 ? 7.079 -0.997 -8.222 1.00 92.50 103 GLY A C 1
ATOM 827 O O . GLY A 1 103 ? 8.200 -0.934 -7.722 1.00 92.50 103 GLY A O 1
ATOM 828 N N . VAL A 1 104 ? 6.477 -2.161 -8.462 1.00 93.06 104 VAL A N 1
ATOM 829 C CA . VAL A 1 104 ? 7.082 -3.466 -8.143 1.00 93.06 104 VAL A CA 1
ATOM 830 C C . VAL A 1 104 ? 7.879 -3.993 -9.335 1.00 93.06 104 VAL A C 1
ATOM 832 O O . VAL A 1 104 ? 7.362 -4.098 -10.446 1.00 93.06 104 VAL A O 1
ATOM 835 N N . HIS A 1 105 ? 9.148 -4.336 -9.114 1.00 93.69 105 HIS A N 1
ATOM 836 C CA . HIS A 1 105 ? 10.011 -4.869 -10.170 1.00 93.69 105 HIS A CA 1
ATOM 837 C C . HIS A 1 105 ? 9.685 -6.331 -10.518 1.00 93.69 105 HIS A C 1
ATOM 839 O O . HIS A 1 105 ? 9.668 -7.189 -9.632 1.00 93.69 105 HIS A O 1
ATOM 845 N N . GLN A 1 106 ? 9.492 -6.630 -11.808 1.00 92.56 106 GLN A N 1
ATOM 846 C CA . GLN A 1 106 ? 9.257 -7.997 -12.311 1.00 92.56 106 GLN A CA 1
ATOM 847 C C . GLN A 1 106 ? 10.502 -8.634 -12.969 1.00 92.56 106 GLN A C 1
ATOM 849 O O . GLN A 1 106 ? 10.460 -9.802 -13.336 1.00 92.56 106 GLN A O 1
ATOM 854 N N . GLY A 1 107 ? 11.617 -7.901 -13.092 1.00 90.06 107 GLY A N 1
ATOM 855 C CA . GLY A 1 107 ? 12.879 -8.370 -13.695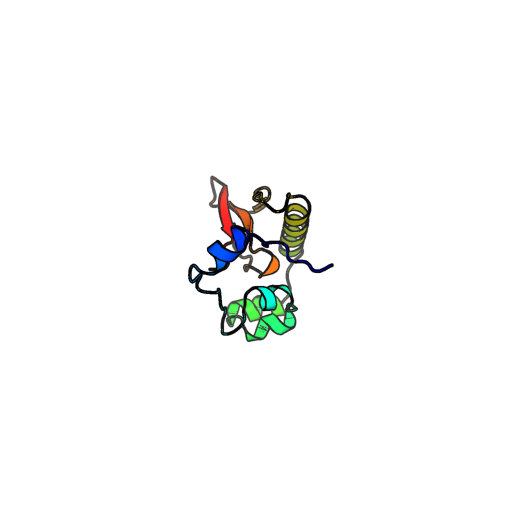 1.00 90.06 107 GLY A CA 1
ATOM 856 C C . GLY A 1 107 ? 13.287 -7.616 -14.966 1.00 90.06 107 GLY A C 1
ATOM 857 O O . GLY A 1 107 ? 14.443 -7.669 -15.367 1.00 90.06 107 GLY A O 1
ATOM 858 N N . LYS A 1 108 ? 12.351 -6.880 -15.582 1.00 92.19 108 LYS A N 1
ATOM 859 C CA . LYS A 1 108 ? 12.600 -6.021 -16.755 1.00 92.19 108 LYS A CA 1
ATOM 860 C C . LYS A 1 108 ? 12.056 -4.613 -16.542 1.00 92.19 108 LYS A C 1
ATOM 862 O O . LYS A 1 108 ? 12.764 -3.631 -16.726 1.00 92.19 108 LYS A O 1
ATOM 867 N N . THR A 1 109 ? 10.806 -4.509 -16.105 1.00 93.56 109 THR A N 1
ATOM 868 C CA . THR A 1 109 ? 10.128 -3.234 -15.852 1.00 93.56 109 THR A CA 1
ATOM 869 C C . THR A 1 109 ? 9.611 -3.158 -14.418 1.00 93.56 109 THR A C 1
ATOM 871 O O . THR A 1 109 ? 9.520 -4.160 -13.700 1.00 93.56 109 THR A O 1
ATOM 874 N N . PHE A 1 110 ? 9.311 -1.933 -13.985 1.00 92.31 110 PHE A N 1
ATOM 875 C CA . PHE A 1 110 ? 8.572 -1.6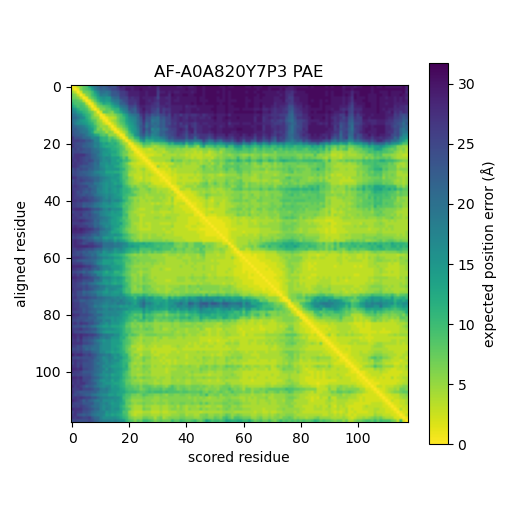80 -12.753 1.00 92.31 110 PHE A CA 1
ATOM 876 C C . PHE A 1 110 ? 7.097 -1.546 -13.098 1.00 92.31 110 PHE A C 1
ATOM 878 O O . PHE A 1 110 ? 6.728 -0.639 -13.841 1.00 92.31 110 PHE A O 1
ATOM 885 N N . ASN A 1 111 ? 6.272 -2.433 -12.553 1.00 91.00 111 ASN A N 1
ATOM 886 C CA . ASN A 1 111 ? 4.830 -2.338 -12.699 1.00 91.00 111 ASN A CA 1
ATOM 887 C C . ASN A 1 111 ? 4.270 -1.398 -11.624 1.00 91.00 111 ASN A C 1
ATOM 889 O O . ASN A 1 111 ? 4.490 -1.635 -10.435 1.00 91.00 111 ASN A O 1
ATOM 893 N N . SER A 1 112 ? 3.593 -0.324 -12.032 1.00 90.62 112 SER A N 1
ATOM 894 C CA . SER A 1 112 ? 2.951 0.629 -11.125 1.00 90.62 112 SER A CA 1
ATOM 895 C C . SER A 1 112 ? 1.653 0.046 -10.572 1.00 90.62 112 SER A C 1
ATOM 897 O O . SER A 1 112 ? 0.655 -0.041 -11.284 1.00 90.62 112 SER A O 1
ATOM 899 N N . ILE A 1 113 ? 1.667 -0.332 -9.296 1.00 88.62 113 ILE A N 1
ATOM 900 C CA . ILE A 1 113 ? 0.514 -0.888 -8.591 1.00 88.62 113 ILE A CA 1
ATOM 901 C C . ILE A 1 113 ? -0.012 0.166 -7.621 1.00 88.62 113 ILE A C 1
ATOM 903 O O . ILE A 1 113 ? 0.721 0.664 -6.767 1.00 88.62 113 ILE A O 1
ATOM 907 N N . GLU A 1 114 ? -1.290 0.499 -7.756 1.00 87.38 114 GLU A N 1
ATOM 908 C CA . GLU A 1 114 ? -2.018 1.324 -6.796 1.00 87.38 114 GLU A CA 1
ATOM 909 C C . GLU A 1 114 ? -2.519 0.445 -5.649 1.00 87.38 114 GLU A C 1
ATOM 911 O O . GLU A 1 114 ? -3.204 -0.553 -5.879 1.00 87.38 114 GLU A O 1
ATOM 916 N N . ILE A 1 115 ? -2.161 0.802 -4.414 1.00 87.00 115 ILE A N 1
ATOM 917 C CA . ILE A 1 115 ? -2.593 0.062 -3.227 1.00 87.00 115 ILE A CA 1
ATOM 918 C C . ILE A 1 115 ? -3.992 0.533 -2.851 1.00 87.00 115 ILE A C 1
ATOM 920 O O . ILE A 1 115 ? -4.174 1.576 -2.215 1.00 87.00 115 ILE A O 1
ATOM 924 N N . LYS A 1 116 ? -4.971 -0.265 -3.255 1.00 85.62 116 LYS A N 1
ATOM 925 C CA . LYS A 1 116 ? -6.360 -0.135 -2.837 1.00 85.62 116 LYS A CA 1
ATOM 926 C C . LYS A 1 116 ? -6.573 -0.814 -1.477 1.00 85.62 116 LYS A C 1
ATOM 928 O O . LYS A 1 116 ? -5.736 -1.615 -1.068 1.00 85.62 116 LYS A O 1
ATOM 933 N N . PRO A 1 117 ? -7.650 -0.470 -0.753 1.00 81.31 117 PRO A N 1
ATOM 934 C CA . PRO A 1 117 ? -7.971 -1.139 0.505 1.00 81.31 117 PRO A CA 1
ATOM 935 C C . PRO A 1 117 ? -8.351 -2.620 0.322 1.00 81.31 117 PRO A C 1
ATOM 937 O O . PRO A 1 117 ? -8.201 -3.379 1.269 1.00 81.31 117 PRO A O 1
ATOM 940 N N . GLU A 1 118 ? -8.809 -3.019 -0.871 1.00 78.62 118 GLU A N 1
ATOM 941 C CA . GLU A 1 118 ? -9.197 -4.396 -1.238 1.00 78.62 118 GLU A CA 1
ATOM 942 C C . GLU A 1 118 ? -8.031 -5.379 -1.442 1.00 78.62 118 GLU A C 1
ATOM 944 O O . GLU A 1 118 ? -6.967 -4.965 -1.959 1.00 78.62 118 GLU A O 1
#

Foldseek 3Di:
DDDDDPPDDDVVVVVVPPPDPQDDQVNHGLVRLQVDDPVRCLVSDDPVVNVDVVVPDDPVLVVVLVVLVVQVVVDDPPDQGDEDEDQCPVDDDRSSNQSHWYFYDPPPGTDTDHRHSD

Sequence (118 aa):
MADQEAGGLSAVDLKKKRTFRKFTFRGVDLDQLLDMNNEQLMPLLHCRARRRLSRGLKRKPMALIKRLRKAKKETPELEKPQAIKTHLRDMIIVPEMVGCVVGVHQGKTFNSIEIKPE

Mean predicted aligned error: 10.71 Å

pLDDT: mean 78.58, std 15.6, range [34.38, 93.69]